Protein AF-A0A6M3GX97-F1 (afdb_monomer_lite)

Structure (mmCIF, N/CA/C/O backbone):
data_AF-A0A6M3GX97-F1
#
_entry.id   AF-A0A6M3GX97-F1
#
loop_
_atom_site.group_PDB
_atom_site.id
_atom_site.type_symbol
_atom_site.label_atom_id
_atom_site.label_alt_id
_atom_site.label_comp_id
_atom_site.label_asym_id
_atom_site.label_entity_id
_atom_site.label_seq_id
_atom_site.pdbx_PDB_ins_code
_atom_site.Cartn_x
_atom_site.Cartn_y
_atom_site.Cartn_z
_atom_site.occupancy
_atom_site.B_iso_or_equiv
_atom_site.auth_seq_id
_atom_site.auth_comp_id
_atom_site.auth_asym_id
_atom_site.auth_atom_id
_atom_site.pdbx_PDB_model_num
ATOM 1 N N . MET A 1 1 ? -2.099 7.202 -4.173 1.00 61.81 1 MET A N 1
ATOM 2 C CA . MET A 1 1 ? -2.201 5.851 -3.583 1.00 61.81 1 MET A CA 1
ATOM 3 C C . MET A 1 1 ? -3.377 5.681 -2.621 1.00 61.81 1 MET A C 1
ATOM 5 O O . MET A 1 1 ? -3.709 4.538 -2.372 1.00 61.81 1 MET A O 1
ATOM 9 N N . GLY A 1 2 ? -4.012 6.724 -2.072 1.00 67.69 2 GLY A N 1
ATOM 10 C CA . GLY A 1 2 ? -5.234 6.570 -1.261 1.00 67.69 2 GLY A CA 1
ATOM 11 C C . GLY A 1 2 ? -6.464 7.135 -1.969 1.00 67.69 2 GLY A C 1
ATOM 12 O O . GLY A 1 2 ? -6.320 8.085 -2.741 1.00 67.69 2 GLY A O 1
ATOM 13 N N . ASP A 1 3 ? -7.641 6.568 -1.698 1.00 77.00 3 ASP A N 1
ATOM 14 C CA . ASP A 1 3 ? -8.912 7.111 -2.180 1.00 77.00 3 ASP A CA 1
ATOM 15 C C . ASP A 1 3 ? -9.282 8.393 -1.404 1.00 77.00 3 ASP A C 1
ATOM 17 O O . ASP A 1 3 ? -9.170 8.415 -0.173 1.00 77.00 3 ASP A O 1
ATOM 21 N N . PRO A 1 4 ? -9.760 9.465 -2.072 1.00 81.38 4 PRO A N 1
ATOM 22 C CA . PRO A 1 4 ? -10.025 10.749 -1.412 1.00 81.38 4 PRO A CA 1
ATOM 23 C C . PRO A 1 4 ? -11.088 10.674 -0.311 1.00 81.38 4 PRO A C 1
ATOM 25 O O . PRO A 1 4 ? -11.003 11.384 0.691 1.00 81.38 4 PRO A O 1
ATOM 28 N N . LYS A 1 5 ? -12.088 9.802 -0.485 1.00 85.00 5 LYS A N 1
ATOM 29 C CA . LYS A 1 5 ? -13.215 9.671 0.442 1.00 85.00 5 LYS A CA 1
ATOM 30 C C . LYS A 1 5 ? -12.774 9.111 1.809 1.00 85.00 5 LYS A C 1
ATOM 32 O O . LYS A 1 5 ? -12.921 9.848 2.784 1.00 85.00 5 LYS A O 1
ATOM 37 N N . PRO A 1 6 ? -12.154 7.915 1.916 1.00 83.19 6 PRO A N 1
ATOM 38 C CA . PRO A 1 6 ? -11.600 7.425 3.182 1.00 83.19 6 PRO A CA 1
ATOM 39 C C . PRO A 1 6 ? -10.639 8.410 3.851 1.00 83.19 6 PRO A C 1
ATOM 41 O O . PRO A 1 6 ? -10.709 8.603 5.061 1.00 83.19 6 PRO A O 1
ATOM 44 N N . LEU A 1 7 ? -9.783 9.080 3.069 1.00 81.31 7 LEU A N 1
ATOM 45 C CA . LEU A 1 7 ? -8.861 10.088 3.595 1.00 81.31 7 LEU A CA 1
ATOM 46 C C . LEU A 1 7 ? -9.610 11.226 4.294 1.00 81.31 7 LEU A C 1
ATOM 48 O O . LEU A 1 7 ? -9.293 11.547 5.437 1.00 81.31 7 LEU A O 1
ATOM 52 N N . SER A 1 8 ? -10.627 11.804 3.649 1.00 83.31 8 SER A N 1
ATOM 53 C CA . SER A 1 8 ? -11.418 12.889 4.246 1.00 83.31 8 SER A CA 1
ATOM 54 C C . SER A 1 8 ? -12.133 12.467 5.532 1.00 83.31 8 SER A C 1
ATOM 56 O O . SER A 1 8 ? -12.125 13.208 6.513 1.00 83.31 8 SER A O 1
ATOM 58 N N . GLU A 1 9 ? -12.686 11.255 5.558 1.00 85.12 9 GLU A N 1
ATOM 59 C CA . GLU A 1 9 ? -13.458 10.754 6.694 1.00 85.12 9 GLU A CA 1
ATOM 60 C C . GLU A 1 9 ? -12.582 10.372 7.896 1.00 85.12 9 GLU A C 1
ATOM 62 O O . GLU A 1 9 ? -13.056 10.409 9.027 1.00 85.12 9 GLU A O 1
ATOM 67 N N . CYS A 1 10 ? -11.325 9.991 7.665 1.00 85.19 10 CYS A N 1
ATOM 68 C CA . CYS A 1 10 ? -10.382 9.600 8.717 1.00 85.19 10 CYS A CA 1
ATOM 69 C C . CYS A 1 10 ? -9.519 10.762 9.229 1.00 85.19 10 CYS A C 1
ATOM 71 O O . CYS A 1 10 ? -8.807 10.603 10.214 1.00 85.19 10 CYS A O 1
ATOM 73 N N . SER A 1 11 ? -9.580 11.927 8.577 1.00 79.69 11 SER A N 1
ATOM 74 C CA . SER A 1 11 ? -8.789 13.111 8.944 1.00 79.69 11 SER A CA 1
ATOM 75 C C . SER A 1 11 ? -9.541 14.099 9.845 1.00 79.69 11 SER A C 1
ATOM 77 O O . SER A 1 11 ? -8.948 15.089 10.279 1.00 79.69 11 SER A O 1
ATOM 79 N N . ASN A 1 12 ? -10.840 13.885 10.094 1.00 76.06 12 ASN A N 1
ATOM 80 C CA . ASN A 1 12 ? -11.683 14.816 10.845 1.00 76.06 12 ASN A CA 1
ATOM 81 C C . ASN A 1 12 ? -12.782 14.103 11.677 1.00 76.06 12 ASN A C 1
ATOM 83 O O . ASN A 1 12 ? -13.724 13.576 11.086 1.00 76.06 12 ASN A O 1
ATOM 87 N N . PRO A 1 13 ? -12.723 14.129 13.026 1.00 75.50 13 PRO A N 1
ATOM 88 C CA . PRO A 1 13 ? -11.652 14.703 13.839 1.00 75.50 13 PRO A CA 1
ATOM 89 C C . PRO A 1 13 ? -10.345 13.927 13.649 1.00 75.50 13 PRO A C 1
ATOM 91 O O . PRO A 1 13 ? -10.354 12.729 13.377 1.00 75.50 13 PRO A O 1
ATOM 94 N N . LYS A 1 14 ? -9.211 14.618 13.788 1.00 71.25 14 LYS A N 1
ATOM 95 C CA . LYS A 1 14 ? -7.889 13.997 13.662 1.00 71.25 14 LYS A CA 1
ATOM 96 C C . LYS A 1 14 ? -7.721 12.920 14.738 1.00 71.25 14 LYS A C 1
ATOM 98 O O . LYS A 1 14 ? -7.858 13.229 15.925 1.00 71.25 14 LYS A O 1
ATOM 103 N N . LEU A 1 15 ? -7.437 11.678 14.342 1.00 72.06 15 LEU A N 1
ATOM 104 C CA . LEU A 1 15 ? -7.236 10.592 15.298 1.00 72.06 15 LEU A CA 1
ATOM 105 C C . LEU A 1 15 ? -5.876 10.751 15.996 1.00 72.06 15 LEU A C 1
ATOM 107 O O . LEU A 1 15 ? -4.978 11.473 15.549 1.00 72.06 15 LEU A O 1
ATOM 111 N N . SER A 1 16 ? -5.718 10.100 17.149 1.00 72.12 16 SER A N 1
ATOM 112 C CA . SER A 1 16 ? -4.485 10.173 17.930 1.00 72.12 16 SER A CA 1
ATOM 113 C C . SER A 1 16 ? -3.367 9.361 17.269 1.00 72.12 16 SER A C 1
ATOM 115 O O . SER A 1 16 ? -3.186 8.173 17.529 1.00 72.12 16 SER A O 1
ATOM 117 N N . GLY A 1 17 ? -2.587 10.029 16.424 1.00 74.38 17 GLY A N 1
ATOM 118 C CA . GLY A 1 17 ? -1.342 9.509 15.867 1.00 74.38 17 GLY A CA 1
ATOM 119 C C . GLY A 1 17 ? -1.499 8.684 14.583 1.00 74.38 17 GLY A C 1
ATOM 120 O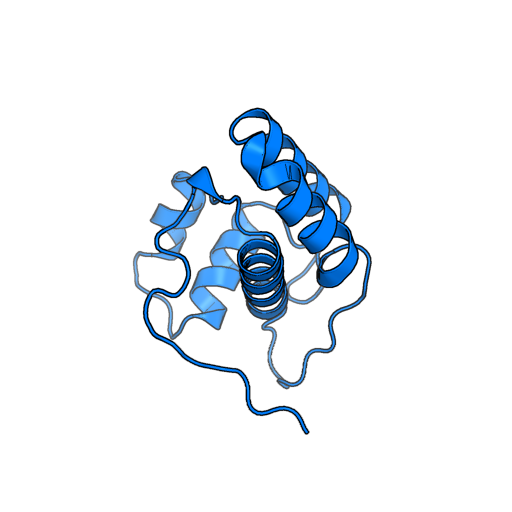 O . GLY A 1 17 ? -2.590 8.225 14.238 1.00 74.38 17 GLY A O 1
ATOM 121 N N . PRO A 1 18 ? -0.378 8.453 13.876 1.00 78.62 18 PRO A N 1
ATOM 122 C CA . PRO A 1 18 ? -0.386 7.948 12.503 1.00 78.62 18 PRO A CA 1
ATOM 123 C C . PRO A 1 18 ? -0.900 6.510 12.387 1.00 78.62 18 PRO A C 1
ATOM 125 O O . PRO A 1 18 ? -1.388 6.115 11.333 1.00 78.62 18 PRO A O 1
ATOM 128 N N . CYS A 1 19 ? -0.826 5.729 13.467 1.00 86.44 19 CYS A N 1
ATOM 129 C CA . CYS A 1 19 ? -1.365 4.377 13.489 1.00 86.44 19 CYS A CA 1
ATOM 130 C C . CYS A 1 19 ? -2.885 4.375 13.275 1.00 86.44 19 CYS A C 1
ATOM 132 O O . CYS A 1 19 ? -3.380 3.670 12.403 1.00 86.44 19 CYS A O 1
ATOM 134 N N . ASN A 1 20 ? -3.612 5.214 14.021 1.00 87.81 20 ASN A N 1
ATOM 135 C CA . ASN A 1 20 ? -5.072 5.272 13.972 1.00 87.81 20 ASN A CA 1
ATOM 136 C C . ASN A 1 20 ? -5.581 5.890 12.664 1.00 87.81 20 ASN A C 1
ATOM 138 O O . ASN A 1 20 ? -6.554 5.394 12.098 1.00 87.81 20 ASN A O 1
ATOM 142 N N . ASP A 1 21 ? -4.899 6.921 12.154 1.00 86.19 21 ASP A N 1
ATOM 143 C CA . ASP A 1 21 ? -5.237 7.546 10.869 1.00 86.19 21 ASP A CA 1
ATOM 144 C C . ASP A 1 21 ? -5.161 6.521 9.724 1.00 86.19 21 ASP A C 1
ATOM 146 O O . ASP A 1 21 ? -6.114 6.337 8.963 1.00 86.19 21 ASP A O 1
ATOM 150 N N . ILE A 1 22 ? -4.039 5.798 9.628 1.00 90.19 22 ILE A N 1
ATOM 151 C CA . ILE A 1 22 ? -3.828 4.795 8.577 1.00 90.19 22 ILE A CA 1
ATOM 152 C C . ILE A 1 22 ? -4.729 3.575 8.784 1.00 90.19 22 ILE A C 1
ATOM 154 O O . ILE A 1 22 ? -5.263 3.045 7.807 1.00 90.19 22 ILE A O 1
ATOM 158 N N . GLN A 1 23 ? -4.955 3.166 10.035 1.00 91.44 23 GLN A N 1
ATOM 159 C CA . GLN A 1 23 ? -5.902 2.109 10.378 1.00 91.44 23 GLN A CA 1
ATOM 160 C C . GLN A 1 23 ? -7.304 2.433 9.853 1.00 91.44 23 GLN A C 1
ATOM 162 O O . GLN A 1 23 ? -7.869 1.632 9.112 1.00 91.44 23 GLN A O 1
ATOM 167 N N . CYS A 1 24 ? -7.827 3.626 10.149 1.00 91.19 24 CYS A N 1
ATOM 168 C CA . CYS A 1 24 ? -9.141 4.057 9.675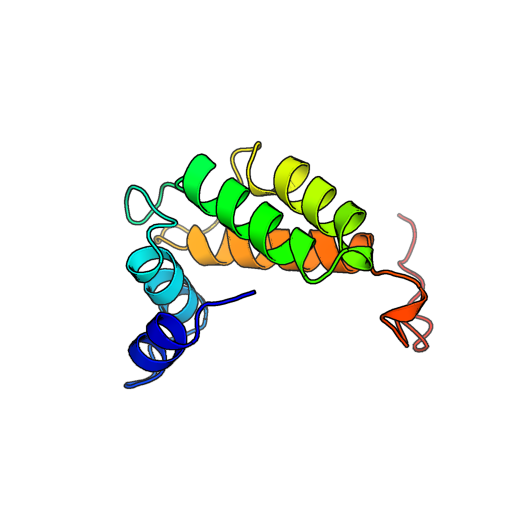 1.00 91.19 24 CYS A CA 1
ATOM 169 C C . CYS A 1 24 ? -9.235 4.017 8.142 1.00 91.19 24 CYS A C 1
ATOM 171 O O . CYS A 1 24 ? -10.207 3.499 7.588 1.00 91.19 24 CYS A O 1
ATOM 173 N N . VAL A 1 25 ? -8.211 4.513 7.437 1.00 92.12 25 VAL A N 1
ATOM 174 C CA . VAL A 1 25 ? -8.198 4.518 5.965 1.00 92.12 25 VAL A CA 1
ATOM 175 C C . VAL A 1 25 ? -8.238 3.096 5.414 1.00 92.12 25 VAL A C 1
ATOM 177 O O . VAL A 1 25 ? -9.010 2.817 4.497 1.00 92.12 25 VAL A O 1
ATOM 180 N N . PHE A 1 26 ? -7.433 2.189 5.965 1.00 94.38 26 PHE A N 1
ATOM 181 C CA . PHE A 1 26 ? -7.382 0.799 5.520 1.00 94.38 26 PHE A CA 1
ATOM 182 C C . PHE A 1 26 ? -8.695 0.057 5.798 1.00 94.38 26 PHE A C 1
ATOM 184 O O . PHE A 1 26 ? -9.162 -0.679 4.929 1.00 94.38 26 PHE A O 1
ATOM 191 N N . GLU A 1 27 ? -9.321 0.292 6.955 1.00 93.62 27 GLU A N 1
ATOM 192 C CA . GLU A 1 27 ? -10.636 -0.265 7.295 1.00 93.62 27 GLU A CA 1
ATOM 193 C C . GLU A 1 27 ? -11.706 0.206 6.304 1.00 93.62 27 GLU A C 1
ATOM 195 O O . GLU A 1 27 ? -12.387 -0.610 5.684 1.00 93.62 27 GLU A O 1
ATOM 200 N N . LYS A 1 28 ? -11.805 1.520 6.075 1.00 93.31 28 LYS A N 1
ATOM 201 C CA . LYS A 1 28 ? -12.801 2.100 5.159 1.00 93.31 28 LYS A CA 1
ATOM 202 C C . LYS A 1 28 ? -12.569 1.759 3.692 1.00 93.31 28 LYS A C 1
ATOM 204 O O . LYS A 1 28 ? -13.517 1.769 2.912 1.00 93.31 28 LYS A O 1
ATOM 209 N N . SER A 1 29 ? -11.330 1.452 3.319 1.00 94.19 29 SER A N 1
ATOM 210 C CA . SER A 1 29 ? -10.978 1.018 1.962 1.00 94.19 29 SER A CA 1
ATOM 211 C C . SER A 1 29 ? -11.157 -0.491 1.754 1.00 94.19 29 SER A C 1
ATOM 213 O O . SER A 1 29 ? -10.939 -0.983 0.651 1.00 94.19 29 SER A O 1
ATOM 215 N N . GLY A 1 30 ? -11.529 -1.247 2.797 1.00 95.38 30 GLY A N 1
ATOM 216 C CA . GLY A 1 30 ? -11.669 -2.705 2.722 1.00 95.38 30 GLY A CA 1
ATOM 217 C C . GLY A 1 30 ? -10.336 -3.450 2.589 1.00 95.38 30 GLY A C 1
ATOM 218 O O . GLY A 1 30 ? -10.302 -4.601 2.153 1.00 95.38 30 GLY A O 1
ATOM 219 N N . PHE A 1 31 ? -9.221 -2.811 2.955 1.00 96.31 31 PHE A N 1
ATOM 220 C CA . PHE A 1 31 ? -7.886 -3.414 2.900 1.00 96.31 31 PHE A CA 1
ATOM 221 C C . PHE A 1 31 ? -7.596 -4.322 4.089 1.00 96.31 31 PHE A C 1
ATOM 223 O O . PHE A 1 31 ? -6.556 -4.970 4.115 1.00 96.31 31 PHE A O 1
ATOM 230 N N . LEU A 1 32 ? -8.504 -4.405 5.055 1.00 94.50 32 LEU A N 1
ATOM 231 C CA . LEU A 1 32 ? -8.392 -5.273 6.214 1.00 94.50 32 LEU A CA 1
ATOM 232 C C . LEU A 1 32 ? -9.574 -6.239 6.275 1.00 94.50 32 LEU A C 1
ATOM 234 O O . LEU A 1 32 ? -10.706 -5.856 5.990 1.00 94.50 32 LEU A O 1
ATOM 238 N N . VAL A 1 33 ? -9.298 -7.487 6.653 1.00 94.06 33 VAL A N 1
ATOM 239 C CA . VAL A 1 33 ? -10.331 -8.480 7.000 1.00 94.06 33 VAL A CA 1
ATOM 240 C C . VAL A 1 33 ? -10.830 -8.233 8.427 1.00 94.06 33 VAL A C 1
ATOM 242 O O . VAL A 1 33 ? -12.020 -8.325 8.709 1.00 94.06 33 VAL A O 1
ATOM 245 N N . ASP A 1 34 ? -9.905 -7.864 9.311 1.00 91.81 34 ASP A N 1
ATOM 246 C CA . ASP A 1 34 ? -10.128 -7.433 10.687 1.00 91.81 34 ASP A CA 1
ATOM 247 C C . ASP A 1 34 ? -9.029 -6.429 11.078 1.00 91.81 34 ASP A C 1
ATOM 249 O O . ASP A 1 34 ? -8.098 -6.193 10.309 1.00 91.81 34 ASP A O 1
ATOM 253 N N . LYS A 1 35 ? -9.080 -5.861 12.289 1.00 86.94 35 LYS A N 1
ATOM 254 C CA . LYS A 1 35 ? -8.141 -4.811 12.732 1.00 86.94 35 LYS A CA 1
ATOM 255 C C . LYS A 1 35 ? -6.649 -5.154 12.575 1.00 86.94 35 LYS A C 1
ATOM 257 O O . LYS A 1 35 ? -5.841 -4.235 12.484 1.00 86.94 35 LYS A O 1
ATOM 262 N N . ASN A 1 36 ? -6.279 -6.434 12.545 1.00 88.44 36 ASN A N 1
ATOM 263 C CA . ASN A 1 36 ? -4.900 -6.917 12.483 1.00 88.44 36 ASN A CA 1
ATOM 264 C C . ASN A 1 36 ? -4.555 -7.725 11.228 1.00 88.44 36 ASN A C 1
ATOM 266 O O . ASN A 1 36 ? -3.381 -8.060 11.042 1.00 88.44 36 ASN A O 1
ATOM 270 N N . THR A 1 37 ? -5.527 -8.020 10.368 1.00 91.50 37 THR A N 1
ATOM 271 C CA . THR A 1 37 ? -5.333 -8.904 9.214 1.00 91.50 37 THR A CA 1
ATOM 272 C C . THR A 1 37 ? -5.496 -8.139 7.910 1.00 91.50 37 THR A C 1
ATOM 274 O O . THR A 1 37 ? -6.579 -7.651 7.588 1.00 91.50 37 THR A O 1
ATOM 277 N N . LEU A 1 38 ? -4.420 -8.072 7.120 1.00 94.62 38 LEU A N 1
ATOM 278 C CA . LEU A 1 38 ? -4.457 -7.489 5.780 1.00 94.62 38 LEU A CA 1
ATOM 279 C C . LEU A 1 38 ? -5.299 -8.362 4.841 1.00 94.62 38 LEU A C 1
ATOM 281 O O . LEU A 1 38 ? -5.026 -9.550 4.673 1.00 94.62 38 LEU A O 1
ATOM 285 N N . ASN A 1 39 ? -6.260 -7.752 4.153 1.00 96.69 39 ASN A N 1
ATOM 286 C CA . ASN A 1 39 ? -6.890 -8.343 2.982 1.00 96.69 39 ASN A CA 1
ATOM 287 C C . ASN A 1 39 ? -5.907 -8.258 1.801 1.00 96.69 39 ASN A C 1
ATOM 289 O O . ASN A 1 39 ? -5.878 -7.274 1.054 1.00 96.69 39 ASN A O 1
ATOM 293 N N . LYS A 1 40 ? -5.056 -9.286 1.677 1.00 96.88 40 LYS A N 1
ATOM 294 C CA . LYS A 1 40 ? -3.957 -9.337 0.699 1.00 96.88 40 LYS A CA 1
ATOM 295 C C . LYS A 1 40 ? -4.448 -9.133 -0.732 1.00 96.88 40 LYS A C 1
ATOM 297 O O . LYS A 1 40 ? -3.810 -8.405 -1.487 1.00 96.88 40 LYS A O 1
ATOM 302 N N . ASP A 1 41 ? -5.585 -9.718 -1.099 1.00 97.62 41 ASP A N 1
ATOM 303 C CA . ASP A 1 41 ? -6.108 -9.633 -2.463 1.00 97.62 41 ASP A CA 1
ATOM 304 C C . ASP A 1 41 ? -6.655 -8.243 -2.785 1.00 97.62 41 ASP A C 1
ATOM 306 O O . ASP A 1 41 ? -6.312 -7.681 -3.829 1.00 97.62 41 ASP A O 1
ATOM 310 N N . ALA A 1 42 ? -7.428 -7.647 -1.870 1.00 97.50 42 ALA A N 1
ATOM 311 C CA . ALA A 1 42 ? -7.933 -6.286 -2.040 1.00 97.50 42 ALA A CA 1
ATOM 312 C C . ALA A 1 42 ? -6.782 -5.278 -2.163 1.00 97.50 42 ALA A C 1
ATOM 314 O O . ALA A 1 42 ? -6.761 -4.460 -3.085 1.00 97.50 42 ALA A O 1
ATOM 315 N N . TYR A 1 43 ? -5.781 -5.377 -1.283 1.00 97.38 43 TYR A N 1
ATOM 316 C CA . TYR A 1 43 ? -4.654 -4.451 -1.300 1.00 97.38 43 TYR A CA 1
ATOM 317 C C . TYR A 1 43 ? -3.725 -4.675 -2.503 1.00 97.38 43 TYR A C 1
ATOM 319 O O . TYR A 1 43 ? -3.296 -3.711 -3.138 1.00 97.38 43 TYR A O 1
ATOM 327 N N . ARG A 1 44 ? -3.472 -5.931 -2.902 1.00 97.88 44 ARG A N 1
ATOM 328 C CA . ARG A 1 44 ? -2.723 -6.247 -4.132 1.00 97.88 44 ARG A CA 1
ATOM 329 C C . ARG A 1 44 ? -3.422 -5.679 -5.367 1.00 97.88 44 ARG A C 1
ATOM 331 O O . ARG A 1 44 ? -2.764 -5.081 -6.216 1.00 97.88 44 ARG A O 1
ATOM 338 N N . SER A 1 45 ? -4.741 -5.854 -5.461 1.00 97.25 45 SER A N 1
ATOM 339 C CA . SER A 1 45 ? -5.553 -5.321 -6.560 1.00 97.25 45 SER A CA 1
ATOM 340 C C . SER A 1 45 ? -5.471 -3.796 -6.621 1.00 97.25 45 SER A C 1
ATOM 342 O O . SER A 1 45 ? -5.196 -3.229 -7.677 1.00 97.25 45 SER A O 1
ATOM 344 N N . HIS A 1 46 ? -5.592 -3.132 -5.468 1.00 96.12 46 HIS A N 1
ATOM 345 C CA . HIS A 1 46 ? -5.429 -1.685 -5.348 1.00 96.12 46 HIS A CA 1
ATOM 346 C C . HIS A 1 46 ? -4.066 -1.192 -5.850 1.00 96.12 46 HIS A C 1
ATOM 348 O O . HIS A 1 46 ? -4.003 -0.276 -6.671 1.00 96.12 46 HIS A O 1
ATOM 354 N N . LEU A 1 47 ? -2.970 -1.824 -5.414 1.00 96.88 47 LEU A N 1
ATOM 355 C CA . LEU A 1 47 ? -1.619 -1.462 -5.851 1.00 96.88 47 LEU A CA 1
ATOM 356 C C . LEU A 1 47 ? -1.435 -1.640 -7.365 1.00 96.88 47 LEU A C 1
ATOM 358 O O . LEU A 1 47 ? -0.881 -0.757 -8.022 1.00 96.88 47 LEU A O 1
ATOM 362 N N . ARG A 1 48 ? -1.937 -2.744 -7.934 1.00 96.88 48 ARG A N 1
ATOM 363 C CA . ARG A 1 48 ? -1.883 -2.989 -9.385 1.00 96.88 48 ARG A CA 1
ATOM 364 C C . ARG A 1 48 ? -2.694 -1.961 -10.169 1.00 96.88 48 ARG A C 1
ATOM 366 O O . ARG A 1 48 ? -2.169 -1.377 -11.111 1.00 96.88 48 ARG A O 1
ATOM 373 N N . LYS A 1 49 ? -3.919 -1.664 -9.731 1.00 95.62 49 LYS A N 1
ATOM 374 C CA . LYS A 1 49 ? -4.766 -0.633 -10.344 1.00 95.62 49 LYS A CA 1
ATOM 375 C C . LYS A 1 49 ? -4.116 0.750 -10.286 1.00 95.62 49 LYS A C 1
ATOM 377 O O . LYS A 1 49 ? -4.201 1.531 -11.229 1.00 95.62 49 LYS A O 1
ATOM 382 N N . TRP A 1 50 ? -3.436 1.076 -9.186 1.00 94.62 50 TRP A N 1
ATOM 383 C CA . TRP A 1 50 ? -2.682 2.324 -9.098 1.00 94.62 50 TRP A CA 1
ATOM 384 C C . TRP A 1 50 ? -1.519 2.353 -10.107 1.00 94.62 50 TRP A C 1
ATOM 386 O O . TRP A 1 50 ? -1.328 3.376 -10.767 1.00 94.62 50 TRP A O 1
ATOM 396 N N . ALA A 1 51 ? -0.801 1.237 -10.285 1.00 94.56 51 ALA A N 1
ATOM 397 C CA . ALA A 1 51 ? 0.299 1.114 -11.247 1.00 94.56 51 ALA A CA 1
ATOM 398 C C . ALA A 1 51 ? -0.136 1.306 -12.711 1.00 94.56 51 ALA A C 1
ATOM 400 O O . ALA A 1 51 ? 0.638 1.847 -13.499 1.00 94.56 51 ALA A O 1
ATOM 401 N N . GLU A 1 52 ? -1.371 0.945 -13.080 1.00 94.69 52 GLU A N 1
ATOM 402 C CA . GLU A 1 52 ? -1.907 1.160 -14.438 1.00 94.69 52 GLU A CA 1
ATOM 403 C C . GLU A 1 52 ? -1.821 2.633 -14.873 1.00 94.69 52 GLU A C 1
ATOM 405 O O . GLU A 1 52 ? -1.492 2.924 -16.027 1.00 94.69 52 GLU A O 1
ATOM 410 N N . ASN A 1 53 ? -2.039 3.554 -13.926 1.00 93.19 53 ASN A N 1
ATOM 411 C CA . ASN A 1 53 ? -1.965 5.004 -14.128 1.00 93.19 53 ASN A CA 1
ATOM 412 C C . ASN A 1 53 ? -0.578 5.602 -13.815 1.00 93.19 53 ASN A C 1
ATOM 414 O O . ASN A 1 53 ? -0.359 6.789 -14.032 1.00 93.19 53 ASN A O 1
ATOM 418 N N . HIS A 1 54 ? 0.357 4.800 -13.298 1.00 92.25 54 HIS A N 1
ATOM 419 C CA . HIS A 1 54 ? 1.685 5.231 -12.847 1.00 92.25 54 HIS A CA 1
ATOM 420 C C . HIS A 1 54 ? 2.738 4.219 -13.307 1.00 92.25 54 HIS A C 1
ATOM 422 O O . HIS A 1 54 ? 3.490 3.675 -12.499 1.00 92.25 54 HIS A O 1
ATOM 428 N N . ARG A 1 55 ? 2.766 3.928 -14.614 1.00 92.19 55 ARG A N 1
ATOM 429 C CA . ARG A 1 55 ? 3.506 2.786 -15.180 1.00 92.19 55 ARG A CA 1
ATOM 430 C C . ARG A 1 55 ? 4.982 2.748 -14.794 1.00 92.19 55 ARG A C 1
ATOM 432 O O . ARG A 1 55 ? 5.505 1.664 -14.537 1.00 92.19 55 ARG A O 1
ATOM 439 N N . ASP A 1 56 ? 5.629 3.901 -14.670 1.00 92.38 56 ASP A N 1
ATOM 440 C CA . ASP A 1 56 ? 7.041 3.996 -14.281 1.00 92.38 56 ASP A CA 1
ATOM 441 C C . ASP A 1 56 ? 7.306 3.402 -12.887 1.00 92.38 56 ASP A C 1
ATOM 443 O O . ASP A 1 56 ? 8.378 2.859 -12.627 1.00 92.38 56 ASP A O 1
ATOM 447 N N . TRP A 1 57 ? 6.299 3.403 -12.010 1.00 93.62 57 TRP A N 1
ATOM 448 C CA . TRP A 1 57 ? 6.368 2.848 -10.660 1.00 93.62 57 TRP A CA 1
ATOM 449 C C . TRP A 1 57 ? 6.110 1.340 -10.581 1.00 93.62 57 TRP A C 1
ATOM 451 O O . TRP A 1 57 ? 6.178 0.783 -9.483 1.00 93.62 57 TRP A O 1
ATOM 461 N N . SER A 1 58 ? 5.861 0.650 -11.701 1.00 94.75 58 SER A N 1
ATOM 462 C CA . SER A 1 58 ? 5.519 -0.785 -11.702 1.00 94.75 58 SER A CA 1
ATOM 463 C C . SER A 1 58 ? 6.547 -1.631 -10.943 1.00 94.75 58 SER A C 1
ATOM 465 O O . SER A 1 58 ? 6.173 -2.444 -10.107 1.00 94.75 58 SER A O 1
ATOM 467 N N . LYS A 1 59 ? 7.851 -1.353 -11.106 1.00 94.94 59 LYS A N 1
ATOM 468 C CA . LYS A 1 59 ? 8.922 -2.055 -10.367 1.00 94.94 59 LYS A CA 1
ATOM 469 C C . LYS A 1 59 ? 8.837 -1.860 -8.849 1.00 94.94 59 LYS A C 1
ATOM 471 O O . LYS A 1 59 ? 9.184 -2.762 -8.086 1.00 94.94 59 LYS A O 1
ATOM 476 N N . GLY A 1 60 ? 8.435 -0.673 -8.401 1.00 95.50 60 GLY A N 1
ATOM 477 C CA . GLY A 1 60 ? 8.234 -0.389 -6.982 1.00 95.50 60 GLY A CA 1
ATOM 478 C C . GLY A 1 60 ? 6.974 -1.042 -6.436 1.00 95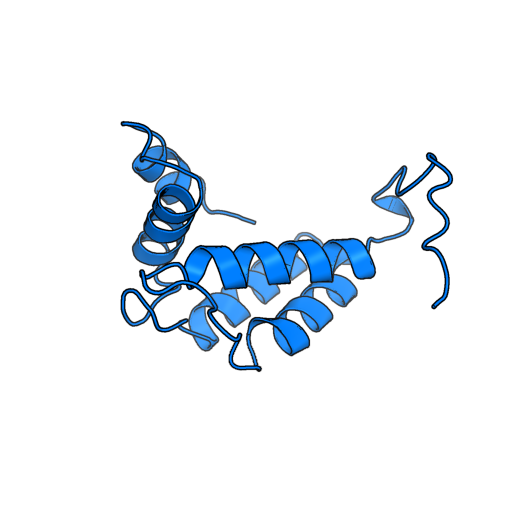.50 60 GLY A C 1
ATOM 479 O O . GLY A 1 60 ? 6.989 -1.533 -5.310 1.00 95.50 60 GLY A O 1
ATOM 480 N N . ILE A 1 61 ? 5.926 -1.126 -7.251 1.00 97.25 61 ILE A N 1
ATOM 481 C CA . ILE A 1 61 ? 4.690 -1.824 -6.906 1.00 97.25 61 ILE A CA 1
ATOM 482 C C . ILE A 1 61 ? 4.908 -3.335 -6.814 1.00 97.25 61 ILE A C 1
ATOM 484 O O . ILE A 1 61 ? 4.513 -3.931 -5.815 1.00 97.25 61 ILE A O 1
ATOM 488 N N . ASP A 1 62 ? 5.618 -3.944 -7.764 1.00 97.56 62 ASP A N 1
ATOM 489 C CA . ASP A 1 62 ? 5.989 -5.363 -7.700 1.00 97.56 62 ASP A CA 1
ATOM 490 C C . ASP A 1 62 ? 6.795 -5.665 -6.434 1.00 97.56 62 ASP A C 1
ATOM 492 O O . ASP A 1 62 ? 6.540 -6.648 -5.735 1.00 97.56 62 ASP A O 1
ATOM 496 N N . LYS A 1 63 ? 7.730 -4.772 -6.082 1.00 96.75 63 LYS A N 1
ATOM 497 C CA . LYS A 1 63 ? 8.488 -4.886 -4.836 1.00 96.75 63 LYS A CA 1
ATOM 498 C C . LYS A 1 63 ? 7.595 -4.759 -3.602 1.00 96.75 63 LYS A C 1
ATOM 500 O O . LYS A 1 63 ? 7.772 -5.528 -2.663 1.00 96.75 63 LYS A O 1
ATOM 505 N N . ALA A 1 64 ? 6.664 -3.807 -3.583 1.00 97.50 64 ALA A N 1
ATOM 506 C CA . ALA A 1 64 ? 5.742 -3.627 -2.466 1.00 97.50 64 ALA A CA 1
ATOM 507 C C . ALA A 1 64 ? 4.848 -4.857 -2.273 1.00 97.50 64 ALA A C 1
ATOM 509 O O . ALA A 1 64 ? 4.680 -5.316 -1.148 1.00 97.50 64 ALA A O 1
ATOM 510 N N . ILE A 1 65 ? 4.340 -5.444 -3.358 1.00 97.81 65 ILE A N 1
ATOM 511 C CA . ILE A 1 65 ? 3.550 -6.679 -3.297 1.00 97.81 65 ILE A CA 1
ATOM 512 C C . ILE A 1 65 ? 4.396 -7.814 -2.706 1.00 97.81 65 ILE A C 1
ATOM 514 O O . ILE A 1 65 ? 4.007 -8.406 -1.697 1.00 97.81 65 ILE A O 1
ATOM 518 N N . ALA A 1 66 ? 5.586 -8.049 -3.260 1.00 97.56 66 ALA A N 1
ATOM 519 C CA . ALA A 1 66 ? 6.452 -9.145 -2.837 1.00 97.56 66 ALA A CA 1
ATOM 520 C C . ALA A 1 66 ? 6.954 -9.012 -1.386 1.00 97.56 66 ALA A C 1
ATOM 522 O O . ALA A 1 66 ? 7.117 -10.015 -0.692 1.00 97.56 66 ALA A O 1
ATOM 523 N N . ASP A 1 67 ? 7.237 -7.792 -0.919 1.00 95.25 67 ASP A N 1
ATOM 524 C CA . ASP A 1 67 ? 7.827 -7.572 0.406 1.00 95.25 67 ASP A CA 1
ATOM 525 C C . ASP A 1 67 ? 6.807 -7.271 1.505 1.00 95.25 67 ASP A C 1
ATOM 527 O O . ASP A 1 67 ? 7.071 -7.596 2.662 1.00 95.25 67 ASP A O 1
ATOM 531 N N . CYS A 1 68 ? 5.669 -6.666 1.163 1.00 95.44 68 CYS A N 1
ATOM 532 C CA . CYS A 1 68 ? 4.737 -6.099 2.139 1.00 95.44 68 CYS A CA 1
ATOM 533 C C . CYS A 1 68 ? 3.355 -6.752 2.134 1.00 95.44 68 CYS A C 1
ATOM 535 O O . CYS A 1 68 ? 2.622 -6.599 3.109 1.00 95.44 68 CYS A O 1
ATOM 537 N N . VAL A 1 69 ? 2.988 -7.447 1.052 1.00 96.38 69 VAL A N 1
ATOM 538 C CA . VAL A 1 69 ? 1.655 -8.050 0.890 1.00 96.38 69 VAL A CA 1
ATOM 539 C C . VAL A 1 69 ? 1.729 -9.569 0.931 1.00 96.38 69 VAL A C 1
ATOM 541 O O . VAL A 1 69 ? 1.005 -10.203 1.695 1.00 96.38 69 VAL A O 1
ATOM 544 N N . ASP A 1 70 ? 2.618 -10.164 0.138 1.00 95.75 70 ASP A N 1
ATOM 545 C CA . ASP A 1 70 ? 2.732 -11.621 0.037 1.00 95.75 70 ASP A CA 1
ATOM 546 C C . ASP A 1 70 ? 3.340 -12.237 1.307 1.00 95.75 70 ASP A C 1
ATOM 548 O O . ASP A 1 70 ? 3.041 -13.380 1.658 1.00 95.75 70 ASP A O 1
ATOM 552 N N . LYS A 1 71 ? 4.131 -11.452 2.043 1.00 90.62 71 LYS A N 1
ATOM 553 C CA . LYS A 1 71 ? 4.766 -11.841 3.305 1.00 90.62 71 LYS A CA 1
ATOM 554 C C . LYS A 1 71 ? 3.959 -11.359 4.503 1.00 90.62 71 LYS A C 1
ATOM 556 O O . LYS A 1 71 ? 3.403 -10.262 4.496 1.00 90.62 71 LYS A O 1
ATOM 561 N N . ASP A 1 72 ? 3.973 -12.144 5.574 1.00 84.81 72 ASP A N 1
ATOM 562 C CA . ASP A 1 72 ? 3.424 -11.700 6.850 1.00 84.81 72 ASP A CA 1
ATOM 563 C C . ASP A 1 72 ? 4.419 -10.773 7.544 1.00 84.81 72 ASP A C 1
ATOM 565 O O . ASP A 1 72 ? 5.475 -11.188 8.026 1.00 84.81 72 ASP A O 1
ATOM 569 N N . LEU A 1 73 ? 4.081 -9.484 7.575 1.00 86.75 73 LEU A N 1
ATOM 570 C CA . LEU A 1 73 ? 4.876 -8.493 8.286 1.00 86.75 73 LEU A CA 1
ATOM 571 C C . LEU A 1 73 ? 4.869 -8.784 9.787 1.00 86.75 73 LEU A C 1
ATOM 573 O O . LEU A 1 73 ? 3.824 -9.072 10.383 1.00 86.75 73 LEU A O 1
ATOM 577 N N . ARG A 1 74 ? 6.051 -8.690 10.397 1.00 80.94 74 ARG A N 1
ATOM 578 C CA . ARG A 1 74 ? 6.211 -8.806 11.842 1.00 80.94 74 ARG A CA 1
ATOM 579 C C . ARG A 1 74 ? 5.737 -7.516 12.500 1.00 80.94 74 ARG A C 1
ATOM 581 O O . ARG A 1 74 ? 6.331 -6.466 12.284 1.00 80.94 74 ARG A O 1
ATOM 588 N N . GLN A 1 75 ? 4.708 -7.624 13.330 1.00 72.50 75 GLN A N 1
ATOM 589 C CA . GLN A 1 75 ? 4.231 -6.529 14.163 1.00 72.50 75 GLN A CA 1
ATOM 590 C C . GLN A 1 75 ? 4.986 -6.556 15.497 1.00 72.50 75 GLN A C 1
ATOM 592 O O . GLN A 1 75 ? 4.970 -7.565 16.201 1.00 72.50 75 GLN A O 1
ATOM 597 N N . TYR A 1 76 ? 5.680 -5.465 15.830 1.00 71.31 76 TYR A N 1
ATOM 598 C CA . TYR A 1 76 ? 6.446 -5.346 17.083 1.00 71.31 76 TYR A CA 1
ATOM 599 C C . TYR A 1 76 ? 5.653 -4.678 18.214 1.00 71.31 76 TYR A C 1
ATOM 601 O O . TYR A 1 76 ? 6.069 -4.719 19.369 1.00 71.31 76 TYR A O 1
ATOM 609 N N . LEU A 1 77 ? 4.518 -4.058 17.883 1.00 74.81 77 LEU A N 1
ATOM 610 C CA . LEU A 1 77 ? 3.655 -3.355 18.827 1.00 74.81 77 LEU A CA 1
ATOM 611 C C . LEU A 1 77 ? 2.564 -4.286 19.365 1.00 74.81 77 LEU A C 1
ATOM 613 O O . LEU A 1 77 ? 1.978 -5.069 18.619 1.00 74.81 77 LEU A O 1
ATOM 617 N N . SER A 1 78 ? 2.253 -4.151 20.655 1.00 71.44 78 SER A N 1
ATOM 618 C CA . SER A 1 78 ? 1.210 -4.925 21.344 1.00 71.44 78 SER A CA 1
ATOM 619 C C . SER A 1 78 ? -0.224 -4.470 21.037 1.00 71.44 78 SER A C 1
ATOM 621 O O . SER A 1 78 ? -1.172 -5.130 21.454 1.00 71.44 78 SER A O 1
ATOM 623 N N . TYR A 1 79 ? -0.400 -3.363 20.310 1.00 78.25 79 TYR A N 1
ATOM 624 C CA . TYR A 1 79 ? -1.696 -2.822 19.891 1.00 78.25 79 TYR A CA 1
ATOM 625 C C . TYR A 1 79 ? -1.840 -2.867 18.359 1.00 78.25 79 TYR A C 1
ATOM 627 O O . TYR A 1 79 ? -0.820 -2.874 17.662 1.00 78.25 79 TYR A O 1
ATOM 635 N N . PRO A 1 80 ? -3.075 -2.930 17.817 1.00 72.31 80 PRO A N 1
ATOM 636 C CA . PRO A 1 80 ? -3.315 -3.132 16.391 1.00 72.31 80 PRO A CA 1
ATOM 637 C C . PRO A 1 80 ? -2.786 -1.962 15.560 1.00 72.31 80 PRO A C 1
ATOM 639 O O . PRO A 1 80 ? -3.345 -0.870 15.592 1.00 72.31 80 PRO A O 1
ATOM 642 N N . CYS A 1 81 ? -1.698 -2.206 14.827 1.00 86.94 81 CYS A N 1
ATOM 643 C CA . CYS A 1 81 ? -1.059 -1.219 13.954 1.00 86.94 81 CYS A CA 1
ATOM 644 C C . CYS A 1 81 ? -0.693 -1.787 12.578 1.00 86.94 81 CYS A C 1
ATOM 646 O O . CYS A 1 81 ? 0.148 -1.245 11.857 1.00 86.94 81 CYS A O 1
ATOM 648 N N . ARG A 1 82 ? -1.344 -2.892 12.194 1.00 90.31 82 ARG A N 1
ATOM 649 C CA . ARG A 1 82 ? -1.045 -3.629 10.963 1.00 90.31 82 ARG A CA 1
ATOM 650 C C . ARG A 1 82 ? -1.106 -2.742 9.724 1.00 90.31 82 ARG A C 1
ATOM 652 O O . ARG A 1 82 ? -0.238 -2.845 8.860 1.00 90.31 82 ARG A O 1
ATOM 659 N N . ALA A 1 83 ? -2.120 -1.882 9.633 1.00 92.50 83 ALA A N 1
ATOM 660 C CA . ALA A 1 83 ? -2.284 -0.973 8.503 1.00 92.50 83 ALA A CA 1
ATOM 661 C C . ALA A 1 83 ? -1.069 -0.049 8.337 1.00 92.50 83 ALA A C 1
ATOM 663 O O . ALA A 1 83 ? -0.572 0.143 7.228 1.00 92.50 83 ALA A O 1
ATOM 664 N N . TYR A 1 84 ? -0.547 0.469 9.449 1.00 91.00 84 TYR A N 1
ATOM 665 C CA . TYR A 1 84 ? 0.630 1.329 9.455 1.00 91.00 84 TYR A CA 1
ATOM 666 C C . TYR A 1 84 ? 1.905 0.577 9.055 1.00 91.00 84 TYR A C 1
ATOM 668 O O . TYR A 1 84 ? 2.698 1.107 8.275 1.00 91.00 84 TYR A O 1
ATOM 676 N N . ASP A 1 85 ? 2.085 -0.662 9.523 1.00 91.69 85 ASP A N 1
ATOM 677 C CA . ASP A 1 85 ? 3.222 -1.507 9.134 1.00 91.69 85 ASP A CA 1
ATOM 678 C C . ASP A 1 85 ? 3.223 -1.773 7.621 1.00 91.69 85 ASP A C 1
ATOM 680 O O . ASP A 1 85 ? 4.243 -1.600 6.947 1.00 91.69 85 ASP A O 1
ATOM 684 N N . VAL A 1 86 ? 2.061 -2.133 7.062 1.00 94.44 86 VAL A N 1
ATOM 685 C CA . VAL A 1 86 ? 1.893 -2.383 5.621 1.00 94.44 86 VAL A CA 1
ATOM 686 C C . VAL A 1 86 ? 2.110 -1.105 4.812 1.00 94.44 86 VAL A C 1
ATOM 688 O O . VAL A 1 86 ? 2.835 -1.125 3.813 1.00 94.44 86 VAL A O 1
ATOM 691 N N . PHE A 1 87 ? 1.536 0.019 5.249 1.00 93.44 87 PHE A N 1
ATOM 692 C CA . PHE A 1 87 ? 1.717 1.322 4.610 1.00 93.44 87 PHE A CA 1
ATOM 693 C C . PHE A 1 87 ? 3.191 1.749 4.595 1.00 93.44 87 PHE A C 1
ATOM 695 O O . PHE A 1 87 ? 3.726 2.114 3.546 1.00 93.44 87 PHE A O 1
ATOM 702 N N . THR A 1 88 ? 3.869 1.639 5.738 1.00 91.75 88 THR A N 1
ATOM 703 C CA . THR A 1 88 ? 5.284 2.000 5.885 1.00 91.75 88 THR A CA 1
ATOM 704 C C . THR A 1 88 ? 6.170 1.102 5.026 1.00 91.75 88 THR A C 1
ATOM 706 O O . THR A 1 88 ? 7.016 1.602 4.283 1.00 91.75 88 THR A O 1
ATOM 709 N N . CYS A 1 89 ? 5.945 -0.216 5.056 1.00 94.69 89 CYS A N 1
ATOM 710 C CA . CYS A 1 89 ? 6.661 -1.155 4.197 1.00 94.69 89 CYS A CA 1
ATOM 711 C C . CYS A 1 89 ? 6.482 -0.802 2.712 1.00 94.69 89 CYS A C 1
ATOM 713 O O . CYS A 1 89 ? 7.466 -0.734 1.972 1.00 94.69 89 CYS A O 1
ATOM 715 N N . THR A 1 90 ? 5.246 -0.512 2.291 1.00 95.62 90 THR A N 1
ATOM 716 C CA . THR A 1 90 ? 4.915 -0.137 0.907 1.00 95.62 90 THR A CA 1
ATOM 717 C C . THR A 1 90 ? 5.667 1.123 0.484 1.00 95.62 90 THR A C 1
ATOM 719 O O . THR A 1 90 ? 6.306 1.135 -0.567 1.00 95.62 90 THR A O 1
ATOM 722 N N . GLY A 1 91 ? 5.680 2.159 1.330 1.00 92.50 91 GLY A N 1
ATOM 723 C CA . GLY A 1 91 ? 6.457 3.376 1.089 1.00 92.50 91 GLY A CA 1
ATOM 724 C C . GLY A 1 91 ? 7.952 3.092 0.908 1.00 92.50 91 GLY A C 1
ATOM 725 O O . GLY A 1 91 ? 8.549 3.524 -0.074 1.00 92.50 91 GLY A O 1
ATOM 726 N N . ILE A 1 92 ? 8.556 2.294 1.795 1.00 91.56 92 ILE A N 1
ATOM 727 C CA . ILE A 1 92 ? 9.976 1.909 1.700 1.00 91.56 92 ILE A CA 1
ATOM 728 C C . ILE A 1 92 ? 10.265 1.114 0.419 1.00 91.56 92 ILE A C 1
ATOM 730 O O . ILE A 1 92 ? 11.305 1.314 -0.213 1.00 91.56 92 ILE A O 1
ATOM 734 N N . ALA A 1 93 ? 9.373 0.206 0.020 1.00 94.25 93 ALA A N 1
ATOM 735 C CA . ALA A 1 93 ? 9.519 -0.563 -1.211 1.00 94.25 93 ALA A CA 1
ATOM 736 C C . ALA A 1 93 ? 9.528 0.344 -2.452 1.00 94.25 93 ALA A C 1
ATOM 738 O O . ALA A 1 93 ? 10.390 0.175 -3.317 1.00 94.25 93 ALA A O 1
ATOM 739 N N . LEU A 1 94 ? 8.637 1.338 -2.491 1.00 92.19 94 LEU A N 1
ATOM 740 C CA . LEU A 1 94 ? 8.580 2.339 -3.555 1.00 92.19 94 LEU A CA 1
ATOM 741 C C . LEU A 1 94 ? 9.842 3.205 -3.583 1.00 92.19 94 LEU A C 1
ATOM 743 O O . LEU A 1 94 ? 10.427 3.367 -4.648 1.00 92.19 94 LEU A O 1
ATOM 747 N N . LEU A 1 95 ? 10.326 3.677 -2.429 1.00 90.38 95 LEU A N 1
ATOM 748 C CA . LEU A 1 95 ? 11.581 4.438 -2.331 1.00 90.38 95 LEU A CA 1
ATOM 749 C C . LEU A 1 95 ? 12.777 3.657 -2.892 1.00 90.38 95 LEU A C 1
ATOM 751 O O . LEU A 1 95 ? 13.559 4.181 -3.679 1.00 90.38 95 LEU A O 1
ATOM 755 N N . LYS A 1 96 ? 12.894 2.369 -2.544 1.00 89.25 96 LYS A N 1
ATOM 756 C CA . LYS A 1 96 ? 13.976 1.486 -3.021 1.00 89.25 96 LYS A CA 1
ATOM 757 C C . LYS A 1 96 ? 13.945 1.217 -4.529 1.00 89.25 96 LYS A C 1
ATOM 759 O O . LYS A 1 96 ? 14.908 0.668 -5.065 1.00 89.25 96 LYS A O 1
ATOM 764 N N . LYS A 1 97 ? 12.829 1.508 -5.195 1.00 91.94 97 LYS A N 1
ATOM 765 C CA . LYS A 1 97 ? 12.610 1.295 -6.633 1.00 91.94 97 LYS A CA 1
ATOM 766 C C . LYS A 1 97 ? 12.056 2.550 -7.297 1.00 91.94 97 LYS A C 1
ATOM 768 O O . LYS A 1 97 ? 11.331 2.449 -8.284 1.00 91.94 97 LYS A O 1
ATOM 773 N N . CYS A 1 98 ? 12.403 3.707 -6.739 1.00 87.44 98 CYS A N 1
ATOM 774 C CA . CYS A 1 98 ? 12.035 4.995 -7.281 1.00 87.44 98 CYS A CA 1
ATOM 775 C C . CYS A 1 98 ? 12.452 5.074 -8.760 1.00 87.44 98 CYS A C 1
ATOM 777 O O . CYS A 1 98 ? 13.612 4.786 -9.060 1.00 87.44 98 CYS A O 1
ATOM 779 N N . PRO A 1 99 ? 11.548 5.458 -9.674 1.00 88.06 99 PRO A N 1
ATOM 780 C CA . PRO A 1 99 ? 11.906 5.716 -11.063 1.00 88.06 99 PRO A CA 1
ATOM 781 C C . PRO A 1 99 ? 12.897 6.880 -11.179 1.00 88.06 99 PRO A C 1
ATOM 783 O O . PRO A 1 99 ? 12.786 7.862 -10.442 1.00 88.06 99 PRO A O 1
ATOM 786 N N . ASP A 1 100 ? 13.825 6.808 -12.133 1.00 83.31 100 ASP A N 1
ATOM 787 C CA . ASP A 1 100 ? 14.857 7.841 -12.327 1.00 83.31 100 ASP A CA 1
ATOM 788 C C . ASP A 1 100 ? 14.244 9.206 -12.683 1.00 83.31 100 ASP A C 1
ATOM 790 O O . ASP A 1 100 ? 14.716 10.255 -12.250 1.00 83.31 100 ASP A O 1
ATOM 794 N N . ASN A 1 101 ? 13.138 9.196 -13.435 1.00 80.25 101 ASN A N 1
ATOM 795 C CA . ASN A 1 101 ? 12.391 10.398 -13.804 1.00 80.25 101 ASN A CA 1
ATOM 796 C C . ASN A 1 101 ? 11.529 10.954 -12.661 1.00 80.25 101 ASN A C 1
ATOM 798 O O . ASN A 1 101 ? 11.091 12.102 -12.726 1.00 80.25 101 ASN A O 1
ATOM 802 N N . ALA A 1 102 ? 11.273 10.158 -11.623 1.00 76.00 102 ALA A N 1
ATOM 803 C CA . ALA A 1 102 ? 10.408 10.551 -10.527 1.00 76.00 102 ALA A CA 1
ATOM 804 C C . ALA A 1 102 ? 11.136 11.400 -9.484 1.00 76.00 102 ALA A C 1
ATOM 806 O O . ALA A 1 102 ? 10.477 11.863 -8.547 1.00 76.00 102 ALA A O 1
ATOM 807 N N . TRP A 1 103 ? 12.465 11.607 -9.581 1.00 58.50 103 TRP A N 1
ATOM 808 C CA . TRP A 1 103 ? 13.138 12.191 -8.429 1.00 58.50 103 TRP A CA 1
ATOM 809 C C . TRP A 1 103 ? 14.483 12.903 -8.626 1.00 58.50 103 TRP A C 1
ATOM 811 O O . TRP A 1 103 ? 15.469 12.379 -9.126 1.00 58.50 103 TRP A O 1
ATOM 821 N 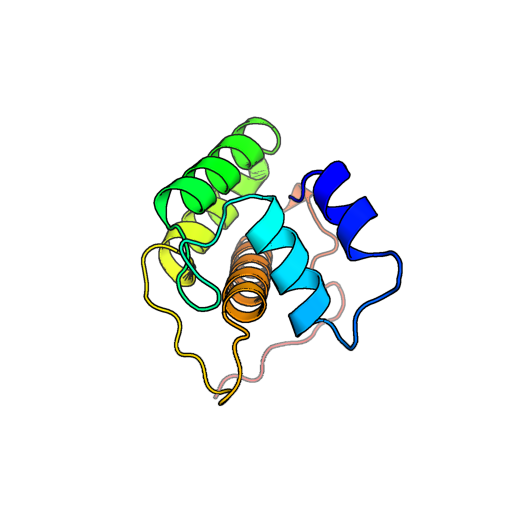N . LYS A 1 104 ? 14.557 14.046 -7.941 1.00 57.41 104 LYS A N 1
ATOM 822 C CA . LYS A 1 104 ? 15.673 14.465 -7.070 1.00 57.41 104 LYS A CA 1
ATOM 823 C C . LYS A 1 104 ? 15.970 13.462 -5.904 1.00 57.41 104 LYS A C 1
ATOM 825 O O . LYS A 1 104 ? 15.974 13.893 -4.745 1.00 57.41 104 LYS A O 1
ATOM 830 N N . CYS A 1 105 ? 1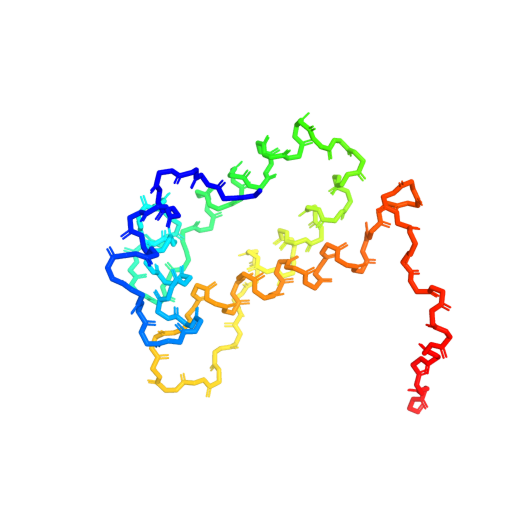6.030 12.132 -6.141 1.00 54.25 105 CYS A N 1
ATOM 831 C CA . CYS A 1 105 ? 16.103 11.099 -5.068 1.00 54.25 105 CYS A CA 1
ATOM 832 C C . CYS A 1 105 ? 17.523 11.109 -4.559 1.00 54.25 105 CYS A C 1
ATOM 834 O O . CYS A 1 105 ? 18.380 10.438 -5.116 1.00 54.25 105 CYS A O 1
ATOM 836 N N . GLY A 1 106 ? 17.796 11.913 -3.537 1.00 46.25 106 GLY A N 1
ATOM 837 C CA . GLY A 1 106 ? 19.087 11.872 -2.863 1.00 46.25 106 GLY A CA 1
ATOM 838 C C . GLY A 1 106 ? 20.190 12.723 -3.492 1.00 46.25 106 GLY A C 1
ATOM 839 O O . GLY A 1 106 ? 21.324 12.271 -3.565 1.00 46.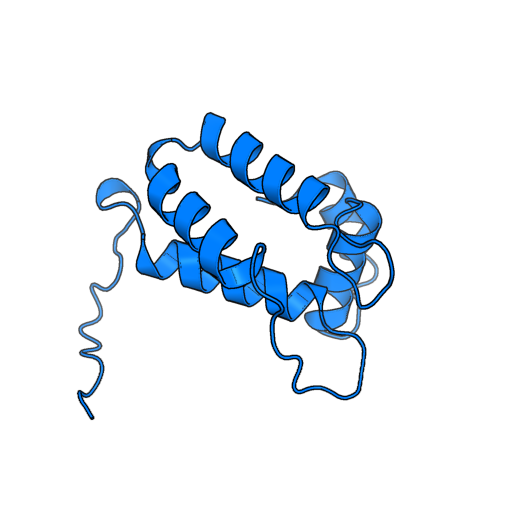25 106 GLY A O 1
ATOM 840 N N . THR A 1 107 ? 19.933 13.995 -3.825 1.00 40.19 107 THR A N 1
ATOM 841 C CA . THR A 1 107 ? 21.035 14.985 -3.890 1.00 40.19 107 THR A CA 1
ATOM 842 C C . THR A 1 107 ? 21.514 15.453 -2.508 1.00 40.19 107 THR A C 1
ATOM 844 O O . THR A 1 107 ? 22.349 16.348 -2.421 1.00 40.19 107 THR A O 1
ATOM 847 N N . SER A 1 108 ? 21.057 14.837 -1.415 1.00 46.94 108 SER A N 1
ATOM 848 C CA . SER A 1 108 ? 21.875 14.773 -0.204 1.00 46.94 108 SER A CA 1
ATOM 849 C C . SER A 1 108 ? 22.608 13.442 -0.214 1.00 46.94 108 SER A C 1
ATOM 851 O O . SER A 1 108 ? 21.987 12.395 -0.057 1.00 46.94 108 SER A O 1
ATOM 853 N N . ASN A 1 109 ? 23.925 13.516 -0.405 1.00 45.38 109 ASN A N 1
ATOM 854 C CA . ASN A 1 109 ? 24.902 12.444 -0.229 1.00 45.38 109 ASN A CA 1
ATOM 855 C C . ASN A 1 109 ? 24.805 11.814 1.174 1.00 45.38 109 ASN A C 1
ATOM 857 O O . ASN A 1 109 ? 25.661 12.046 2.023 1.00 45.38 109 ASN A O 1
ATOM 861 N N . VAL A 1 110 ? 23.779 11.013 1.444 1.00 47.38 110 VAL A N 1
ATOM 862 C CA . VAL A 1 110 ? 23.770 10.111 2.595 1.00 47.38 110 VAL A CA 1
ATOM 863 C C . VAL A 1 110 ? 24.161 8.746 2.064 1.00 47.38 110 VAL A C 1
ATOM 865 O O . VAL A 1 110 ? 23.331 7.911 1.710 1.00 47.38 110 VAL A O 1
ATOM 868 N N . VAL A 1 111 ? 25.473 8.555 1.952 1.00 43.59 111 VAL A N 1
ATOM 869 C CA . VAL A 1 111 ? 26.068 7.230 1.820 1.00 43.59 111 VAL A CA 1
ATOM 870 C C . VAL A 1 111 ? 25.601 6.431 3.034 1.00 43.59 111 VAL A C 1
ATOM 872 O O . VAL A 1 111 ? 25.914 6.791 4.168 1.00 43.59 111 VAL A O 1
ATOM 875 N N . ALA A 1 112 ? 24.819 5.375 2.813 1.00 40.00 112 ALA A N 1
ATOM 876 C CA . ALA A 1 112 ? 24.532 4.411 3.865 1.00 40.00 112 ALA A CA 1
ATOM 877 C C . ALA A 1 112 ? 25.879 3.861 4.369 1.00 40.00 112 ALA A C 1
ATOM 879 O O . ALA A 1 112 ? 26.650 3.356 3.542 1.00 40.00 112 ALA A O 1
ATOM 880 N N . PRO A 1 113 ? 26.210 3.969 5.670 1.00 33.69 113 PRO A N 1
ATOM 881 C CA . PRO A 1 113 ? 27.414 3.339 6.178 1.00 33.69 113 PRO A CA 1
ATOM 882 C C . PRO A 1 113 ? 27.273 1.834 5.952 1.00 33.69 113 PRO A C 1
ATOM 884 O O . PRO A 1 113 ? 26.320 1.203 6.416 1.00 33.69 113 PRO A O 1
ATOM 887 N N . LYS A 1 114 ? 28.193 1.277 5.161 1.00 37.28 114 LYS A N 1
ATOM 888 C CA . LYS A 1 114 ? 28.351 -0.171 5.047 1.00 37.28 114 LYS A CA 1
ATOM 889 C C . LYS A 1 114 ? 28.742 -0.697 6.428 1.00 37.28 114 LYS A C 1
ATOM 891 O O . LYS A 1 114 ? 29.605 -0.106 7.076 1.00 37.28 114 LYS A O 1
ATOM 896 N N . SER A 1 115 ? 28.049 -1.747 6.859 1.00 42.81 115 SER A N 1
ATOM 897 C CA . SER A 1 115 ? 28.394 -2.559 8.031 1.00 42.81 115 SER A CA 1
ATOM 898 C C . SER A 1 115 ? 29.707 -3.293 7.808 1.00 42.81 115 SER A C 1
ATOM 900 O O . SER A 1 115 ? 29.953 -3.673 6.638 1.00 42.81 115 SER A O 1
#

Secondary structure (DSSP, 8-state):
---HHHHHHHTTTTPSSHHHHHHHHHHHTT-EEETTEE-HHHHHHHHHHHHHT-GGGHHHHHHHIIIIISS-PPP-SSS--HHHHHHHHHHHHHHTT--GGG--TT-S---PPP-

pLDDT: mean 83.9, std 15.97, range [33.69, 97.88]

InterPro domains:
  IPR036728 Pheromone/general odorant binding protein superfamily [SSF47565] (22-89)

Radius of gyration: 15.21 Å; chains: 1; bounding box: 42×27×36 Å

Sequence (115 aa):
MGDPKPLSECSNPKLSGPCNDIQCVFEKSGFLVDKNTLNKDAYRSHLRKWAENHRDWSKGIDKAIADCVDKDLRQYLSYPCRAYDVFTCTGIALLKKCPDNAWKCGTSNVVAPKS

Foldseek 3Di:
DADPVQLVVLVVVPDDDDLSSLLSRCVVQVQAPDLAHGPLVSVLVVLVVVCVVVVLQVQLSVQLSVFQRVDDDDDPDPDRRSSVSSVVSSVVSSLVSPGPVRDVNPPPPPDPDDD

Organism: Glyphodes pyloalis (NCBI:txid1242752)